Protein AF-A0A3D4YMU7-F1 (afdb_monomer_lite)

Secondary structure (DSSP, 8-state):
-HHHHHHHSSSPPPPPP---SSS--TTSS--SS-HHHHHHHHHHHHH--HHHHHHHHHHHHSSPP-SGGGG--PPP-----GGGSPPHHHHHTT--PPP--TTT--

Sequence (106 aa):
IDRHAAAFGNGRAPALDAGAYYRYRRDGEYHAFNPEVWRNLHKAVESGDYADYRQYADIVQSRNPIALRDLLEFVPTDPIPLEEVEPIDKIATRFVTAAMSLGALS

pLDDT: mean 93.17, std 6.2, range [71.44, 98.31]

Radius of gyration: 21.18 Å; chains: 1; bounding box: 41×40×57 Å

Foldseek 3Di:
DVVCCQQPPPDDRDDDDPEDPVHDDPPYDDDLDDPVLVVLVVVCVVVVDVVSVVVSVCVNLVDDDDDPVNVDDDDDDDDDDPVPDDDPVVVCVPDDDDDDDPVVDD

Structure (mmCIF, N/CA/C/O backbone):
data_AF-A0A3D4YMU7-F1
#
_entry.id   AF-A0A3D4YMU7-F1
#
loop_
_atom_site.group_PDB
_atom_site.id
_atom_site.type_symbol
_atom_site.label_atom_id
_atom_site.label_alt_id
_atom_site.label_comp_id
_atom_site.label_asym_id
_atom_site.label_entity_id
_atom_site.label_seq_id
_atom_site.pdbx_PDB_ins_code
_atom_site.Cartn_x
_atom_site.Cartn_y
_atom_site.Cartn_z
_atom_site.occupancy
_atom_site.B_iso_or_equiv
_atom_site.auth_seq_id
_atom_site.auth_comp_id
_atom_site.auth_asym_id
_atom_site.auth_atom_id
_atom_site.pdbx_PDB_model_num
ATOM 1 N N . ILE A 1 1 ? 14.597 -20.486 -21.753 1.00 82.00 1 ILE A N 1
ATOM 2 C CA . ILE A 1 1 ? 15.175 -20.455 -23.121 1.00 82.00 1 ILE A CA 1
ATOM 3 C C . ILE A 1 1 ? 14.759 -19.209 -23.905 1.00 82.00 1 ILE A C 1
ATOM 5 O O . ILE A 1 1 ? 15.526 -18.765 -24.744 1.00 82.00 1 ILE A O 1
ATOM 9 N N . ASP A 1 2 ? 13.635 -18.576 -23.563 1.00 87.06 2 ASP A N 1
ATOM 10 C CA . ASP A 1 2 ? 13.094 -17.402 -24.273 1.00 87.06 2 ASP A CA 1
ATOM 11 C C . ASP A 1 2 ? 14.042 -16.201 -24.303 1.00 87.06 2 ASP A C 1
ATOM 13 O O . ASP A 1 2 ? 14.281 -15.635 -25.362 1.00 87.06 2 ASP A O 1
ATOM 17 N N . ARG A 1 3 ? 14.675 -15.861 -23.169 1.00 87.44 3 ARG A N 1
ATOM 18 C CA . ARG A 1 3 ? 15.700 -14.799 -23.128 1.00 87.44 3 ARG A CA 1
ATOM 19 C C . ARG A 1 3 ? 16.892 -15.093 -24.045 1.00 87.44 3 ARG A C 1
ATOM 21 O O . ARG A 1 3 ? 17.433 -14.180 -24.655 1.00 87.44 3 ARG A O 1
ATOM 28 N N . 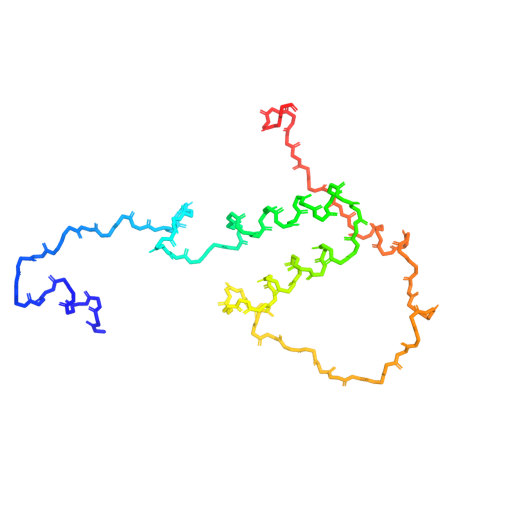HIS A 1 4 ? 17.293 -16.362 -24.149 1.00 89.69 4 HIS A N 1
ATOM 29 C CA . HIS A 1 4 ? 18.368 -16.781 -25.049 1.00 89.69 4 HIS A CA 1
ATOM 30 C C . HIS A 1 4 ? 17.918 -16.678 -26.512 1.00 89.69 4 HIS A C 1
ATOM 32 O O . HIS A 1 4 ? 18.616 -16.079 -27.320 1.00 89.69 4 HIS A O 1
ATOM 38 N N . ALA A 1 5 ? 16.722 -17.169 -26.843 1.00 88.62 5 ALA A N 1
ATOM 39 C CA . ALA A 1 5 ? 16.157 -17.059 -28.186 1.00 88.62 5 ALA A CA 1
ATOM 40 C C . ALA A 1 5 ? 15.972 -15.596 -28.633 1.00 88.62 5 ALA A C 1
ATOM 42 O O . ALA A 1 5 ? 16.266 -15.265 -29.777 1.00 88.62 5 ALA A O 1
ATOM 43 N N . ALA A 1 6 ? 15.554 -14.706 -27.728 1.00 85.50 6 ALA A N 1
ATOM 44 C CA . ALA A 1 6 ? 15.396 -13.280 -28.009 1.00 85.50 6 ALA A CA 1
ATOM 45 C C . ALA A 1 6 ? 16.727 -12.576 -28.333 1.00 85.50 6 ALA A C 1
ATOM 47 O O . ALA A 1 6 ? 16.751 -11.647 -29.136 1.00 85.50 6 ALA A O 1
ATOM 48 N N . ALA A 1 7 ? 17.830 -13.015 -27.720 1.00 87.50 7 ALA A N 1
ATOM 49 C CA . ALA A 1 7 ? 19.152 -12.423 -27.919 1.00 87.50 7 ALA A CA 1
ATOM 50 C C . ALA A 1 7 ? 19.943 -13.053 -29.081 1.00 87.50 7 ALA A C 1
ATOM 52 O O . ALA A 1 7 ? 20.711 -12.355 -29.739 1.00 87.50 7 ALA A O 1
ATOM 53 N N . PHE A 1 8 ? 19.766 -14.356 -29.323 1.00 87.81 8 PHE A N 1
ATOM 54 C CA . PHE A 1 8 ? 20.577 -15.156 -30.254 1.00 87.81 8 PHE A CA 1
ATOM 55 C C . PHE A 1 8 ? 19.780 -15.758 -31.425 1.00 87.81 8 PHE A C 1
ATOM 57 O O . PHE A 1 8 ? 20.304 -16.595 -32.157 1.00 87.81 8 PHE A O 1
ATOM 64 N N . GLY A 1 9 ? 18.514 -15.372 -31.609 1.00 85.38 9 GLY A N 1
ATOM 65 C CA . GLY A 1 9 ? 17.712 -15.776 -32.765 1.00 85.38 9 GLY A CA 1
ATOM 66 C C . GLY A 1 9 ? 18.286 -15.267 -34.093 1.00 85.38 9 GLY A C 1
ATOM 67 O O . GLY A 1 9 ? 19.106 -14.351 -34.129 1.00 85.38 9 GLY A O 1
ATOM 68 N N . ASN A 1 10 ? 17.844 -15.853 -35.209 1.00 74.38 10 ASN A N 1
ATOM 69 C CA . ASN A 1 10 ? 18.306 -15.473 -36.548 1.00 74.38 10 ASN A CA 1
ATOM 70 C C . ASN A 1 10 ? 17.825 -14.052 -36.907 1.00 74.38 10 ASN A C 1
ATOM 72 O O . ASN A 1 10 ? 16.715 -13.869 -37.401 1.00 74.38 10 ASN A O 1
ATOM 76 N N . GLY A 1 11 ? 18.654 -13.040 -36.643 1.00 76.62 11 GLY A N 1
ATOM 77 C CA . GLY A 1 11 ? 18.362 -11.633 -36.917 1.00 76.62 11 GLY A CA 1
ATOM 78 C C . GLY A 1 11 ? 19.344 -10.684 -36.227 1.00 76.62 11 GLY A C 1
ATOM 79 O O . GLY A 1 11 ? 20.213 -11.103 -35.466 1.00 76.62 11 GLY A O 1
ATOM 80 N N . ARG A 1 12 ? 19.224 -9.379 -36.494 1.00 76.38 12 ARG A N 1
ATOM 81 C CA . ARG A 1 12 ? 19.974 -8.360 -35.745 1.00 76.38 12 ARG A CA 1
ATOM 82 C C . ARG A 1 12 ? 19.441 -8.322 -34.314 1.00 76.38 12 ARG A C 1
ATOM 84 O O . ARG A 1 12 ? 18.236 -8.164 -34.134 1.00 76.38 12 ARG A O 1
ATOM 91 N N . ALA A 1 13 ? 20.334 -8.419 -33.328 1.00 73.12 13 ALA A N 1
ATOM 92 C CA . ALA A 1 13 ? 19.960 -8.292 -31.923 1.00 73.12 13 ALA A CA 1
ATOM 93 C C . ALA A 1 13 ? 19.167 -6.985 -31.705 1.00 73.12 13 ALA A C 1
ATOM 95 O O . ALA A 1 13 ? 19.619 -5.924 -32.164 1.00 73.12 13 ALA A O 1
ATOM 96 N N . PRO A 1 14 ? 17.984 -7.045 -31.067 1.00 79.25 14 PRO A N 1
ATOM 97 C CA . PRO A 1 14 ? 17.173 -5.861 -30.822 1.00 79.25 14 PRO A CA 1
ATOM 98 C C . PRO A 1 14 ? 17.900 -4.895 -29.877 1.00 79.25 14 PRO A C 1
ATOM 100 O O . PRO A 1 14 ? 18.819 -5.277 -29.149 1.00 79.25 14 PRO A O 1
ATOM 103 N N . ALA A 1 15 ? 17.479 -3.628 -29.880 1.00 85.31 15 ALA A N 1
ATOM 104 C CA . ALA A 1 15 ? 17.881 -2.707 -28.823 1.00 85.31 15 ALA A CA 1
ATOM 105 C C . ALA A 1 15 ? 17.472 -3.278 -27.455 1.00 85.31 15 ALA A C 1
ATOM 107 O O . ALA A 1 15 ? 16.479 -4.002 -27.353 1.00 85.31 15 ALA A O 1
ATOM 108 N N . LEU A 1 16 ? 18.241 -2.952 -26.413 1.00 87.56 16 LEU A N 1
ATOM 109 C CA . LEU A 1 16 ? 17.891 -3.352 -25.054 1.00 87.56 16 LEU A CA 1
ATOM 110 C C . LEU A 1 16 ? 16.516 -2.792 -24.687 1.00 87.56 16 LEU A C 1
ATOM 112 O O . LEU A 1 16 ? 16.197 -1.650 -25.030 1.00 87.56 16 LEU A O 1
ATOM 116 N N . ASP A 1 17 ? 15.735 -3.592 -23.963 1.00 84.44 17 ASP A N 1
ATOM 117 C CA . ASP A 1 17 ? 14.516 -3.090 -23.347 1.00 84.44 17 ASP A CA 1
ATOM 118 C C . ASP A 1 17 ? 14.867 -1.927 -22.411 1.00 84.44 17 ASP A C 1
ATOM 120 O O . ASP A 1 17 ? 15.899 -1.925 -21.733 1.00 84.44 17 ASP A O 1
ATOM 124 N N . ALA A 1 18 ? 13.993 -0.927 -22.377 1.00 86.12 18 ALA A N 1
ATOM 125 C CA . ALA A 1 18 ? 14.153 0.225 -21.514 1.00 86.12 18 ALA A CA 1
ATOM 126 C C . ALA A 1 18 ? 14.212 -0.204 -20.035 1.00 86.12 18 ALA A C 1
ATOM 128 O O . ALA A 1 18 ? 14.847 0.486 -19.230 1.00 86.12 18 ALA A O 1
ATOM 129 N N . GLY A 1 19 ? 13.573 -1.331 -19.692 1.00 88.31 19 GLY A N 1
ATOM 130 C CA . GLY A 1 19 ? 13.519 -1.910 -18.356 1.00 88.31 19 GLY A CA 1
ATOM 131 C C . GLY A 1 19 ? 12.603 -1.121 -17.422 1.00 88.31 19 GLY A C 1
ATOM 132 O O . GLY A 1 19 ? 12.312 0.052 -17.647 1.00 88.31 19 GLY A O 1
ATOM 133 N N . ALA A 1 20 ? 12.135 -1.737 -16.343 1.00 93.94 20 ALA A N 1
ATOM 134 C CA . ALA A 1 20 ? 11.290 -1.049 -15.361 1.00 93.94 20 ALA A CA 1
ATOM 135 C C . ALA A 1 20 ? 11.637 -1.407 -13.917 1.00 93.94 20 ALA A C 1
ATOM 137 O O . ALA A 1 20 ? 10.901 -1.055 -13.009 1.00 93.94 20 ALA A O 1
ATOM 138 N N . TYR A 1 21 ? 12.765 -2.076 -13.691 1.00 92.94 21 TYR A N 1
ATOM 139 C CA . TYR A 1 21 ? 13.106 -2.620 -12.380 1.00 92.94 21 TYR A CA 1
ATOM 140 C C . TYR A 1 21 ? 13.181 -1.541 -11.284 1.00 92.94 21 TYR A C 1
ATOM 142 O O . TYR A 1 21 ? 12.573 -1.665 -10.227 1.00 92.94 21 TYR A O 1
ATOM 150 N N . TYR A 1 22 ? 13.874 -0.430 -11.553 1.00 93.50 22 TYR A N 1
ATOM 151 C CA . TYR A 1 22 ? 14.074 0.639 -10.564 1.00 93.50 22 TYR A CA 1
ATOM 152 C C . TYR A 1 22 ? 12.951 1.677 -10.521 1.00 93.50 22 TYR A C 1
ATOM 154 O O . TYR A 1 22 ? 12.817 2.405 -9.540 1.00 93.50 22 TYR A O 1
ATOM 162 N N . ARG A 1 23 ? 12.178 1.809 -11.602 1.00 94.00 23 ARG A N 1
ATOM 163 C CA . ARG A 1 23 ? 11.153 2.844 -11.732 1.00 94.00 23 ARG A CA 1
ATOM 164 C C . ARG A 1 23 ? 10.018 2.344 -12.602 1.00 94.00 23 ARG A C 1
ATOM 166 O O . ARG A 1 23 ? 10.256 1.843 -13.698 1.00 94.00 23 ARG A O 1
ATOM 173 N N . TYR A 1 24 ? 8.801 2.591 -12.132 1.00 95.00 24 TYR A N 1
ATOM 174 C CA . TYR A 1 24 ? 7.584 2.304 -12.871 1.00 95.00 24 TYR A CA 1
ATOM 175 C C . TYR A 1 24 ? 7.636 2.843 -14.309 1.00 95.00 24 TYR A C 1
ATOM 177 O O . TYR A 1 24 ? 7.957 4.014 -14.553 1.00 95.00 24 TYR A O 1
ATOM 185 N N . ARG A 1 25 ? 7.235 1.984 -15.246 1.00 94.69 25 ARG A N 1
ATOM 186 C CA . ARG A 1 25 ? 6.902 2.316 -16.631 1.00 94.69 25 ARG A CA 1
ATOM 187 C C . ARG A 1 25 ? 5.592 1.628 -16.995 1.00 94.69 25 ARG A C 1
ATOM 189 O O . ARG A 1 25 ? 5.318 0.545 -16.496 1.00 94.69 25 ARG A O 1
ATOM 196 N N . ARG A 1 26 ? 4.805 2.258 -17.874 1.00 90.62 26 ARG A N 1
ATOM 197 C CA . ARG A 1 26 ? 3.470 1.776 -18.270 1.00 90.62 26 ARG A CA 1
ATOM 198 C C . ARG A 1 26 ? 3.494 0.356 -18.833 1.00 90.62 26 ARG A C 1
ATOM 200 O O . ARG A 1 26 ? 2.662 -0.450 -18.448 1.00 90.62 26 ARG A O 1
ATOM 207 N N . ASP A 1 27 ? 4.473 0.074 -19.687 1.00 89.25 27 ASP A N 1
ATOM 208 C CA . ASP A 1 27 ? 4.617 -1.211 -20.381 1.00 89.25 27 ASP A CA 1
ATOM 209 C C . ASP A 1 27 ? 5.733 -2.070 -19.755 1.00 89.25 27 ASP A C 1
ATOM 211 O O . ASP A 1 27 ? 6.366 -2.882 -20.422 1.00 89.25 27 ASP A O 1
ATOM 215 N N . GLY A 1 28 ? 6.032 -1.820 -18.476 1.00 90.94 28 GLY A N 1
ATOM 216 C CA . GLY A 1 28 ? 7.112 -2.457 -17.734 1.00 90.94 28 GLY A CA 1
ATOM 217 C C . GLY A 1 28 ? 6.639 -3.506 -16.729 1.00 90.94 28 GLY A C 1
ATOM 218 O O . GLY A 1 28 ? 5.479 -3.907 -16.697 1.00 90.94 28 GLY A O 1
ATOM 219 N N . GLU A 1 29 ? 7.562 -3.922 -15.863 1.00 92.56 29 GLU A N 1
ATOM 220 C CA . GLU A 1 29 ? 7.253 -4.749 -14.695 1.00 92.56 29 GLU A CA 1
ATOM 221 C C . GLU A 1 29 ? 6.221 -4.066 -13.785 1.00 92.56 29 GLU A C 1
ATOM 223 O O . GLU A 1 29 ? 6.171 -2.838 -13.675 1.00 92.56 29 GLU A O 1
ATOM 228 N N . TYR A 1 30 ? 5.398 -4.870 -13.109 1.00 94.12 30 TYR A N 1
ATOM 229 C CA . TYR A 1 30 ? 4.400 -4.360 -12.177 1.00 94.12 30 TYR A CA 1
ATOM 230 C C . TYR A 1 30 ? 5.061 -3.818 -10.905 1.00 94.12 30 TYR A C 1
ATOM 232 O O . TYR A 1 30 ? 5.891 -4.481 -10.288 1.00 94.12 30 TYR A O 1
ATOM 240 N N . HIS A 1 31 ? 4.653 -2.621 -10.477 1.00 96.00 31 HIS A N 1
ATOM 241 C CA . HIS A 1 31 ? 5.122 -1.990 -9.240 1.00 96.00 31 HIS A CA 1
ATOM 242 C C . HIS A 1 31 ? 3.985 -1.928 -8.227 1.00 96.00 31 HIS A C 1
ATOM 244 O O . HIS A 1 31 ? 2.881 -1.495 -8.562 1.00 96.00 31 HIS A O 1
ATOM 250 N N . ALA A 1 32 ? 4.269 -2.294 -6.973 1.00 95.62 32 ALA A N 1
ATOM 251 C CA . ALA A 1 32 ? 3.305 -2.192 -5.873 1.00 95.62 32 ALA A CA 1
ATOM 252 C C . ALA A 1 32 ? 2.771 -0.758 -5.701 1.00 95.62 32 ALA A C 1
ATOM 254 O O . ALA A 1 32 ? 1.595 -0.572 -5.404 1.00 95.62 32 ALA A O 1
ATOM 255 N N . PHE A 1 33 ? 3.636 0.235 -5.932 1.00 93.94 33 PHE A N 1
ATOM 256 C CA . PHE A 1 33 ? 3.321 1.661 -5.901 1.00 93.94 33 PHE A CA 1
ATOM 257 C C . PHE A 1 33 ? 3.305 2.235 -7.321 1.00 93.94 33 PHE A C 1
ATOM 259 O O . PHE A 1 33 ? 4.239 2.906 -7.758 1.00 93.94 33 PHE A O 1
ATOM 266 N N . ASN A 1 34 ? 2.241 1.943 -8.064 1.00 95.56 34 ASN A N 1
ATOM 267 C CA . ASN A 1 34 ? 2.018 2.476 -9.407 1.00 95.56 34 ASN A CA 1
ATOM 268 C C . ASN A 1 34 ? 0.976 3.622 -9.396 1.00 95.56 34 ASN A C 1
ATOM 270 O O . ASN A 1 34 ? 0.309 3.833 -8.378 1.00 95.56 34 ASN A O 1
ATOM 274 N N . PRO A 1 35 ? 0.823 4.377 -10.506 1.00 96.56 35 PRO A N 1
ATOM 275 C CA . PRO A 1 35 ? -0.115 5.495 -10.596 1.00 96.56 35 PRO A CA 1
ATOM 276 C C . PRO A 1 35 ? -1.567 5.189 -10.265 1.00 96.56 35 PRO A C 1
ATOM 278 O O . PRO A 1 35 ? -2.249 6.049 -9.723 1.00 96.56 35 PRO A O 1
ATOM 281 N N . GLU A 1 36 ? -2.051 3.999 -10.593 1.00 95.62 36 GLU A N 1
ATOM 282 C CA . GLU A 1 36 ? -3.422 3.607 -10.286 1.00 95.62 36 GLU A CA 1
ATOM 283 C C . GLU A 1 36 ? -3.606 3.402 -8.777 1.00 95.62 36 GLU A C 1
ATOM 285 O O . GLU A 1 36 ? -4.546 3.942 -8.193 1.00 95.62 36 GLU A O 1
ATOM 290 N N . VAL A 1 37 ? -2.660 2.714 -8.132 1.00 97.12 37 VAL A N 1
ATOM 291 C CA . VAL A 1 37 ? -2.693 2.425 -6.692 1.00 97.12 37 VAL A CA 1
ATOM 292 C C . VAL A 1 37 ? -2.643 3.707 -5.860 1.00 97.12 37 VAL A C 1
ATOM 294 O O . VAL A 1 37 ? -3.521 3.922 -5.024 1.00 97.12 37 VAL A O 1
ATOM 297 N N . TRP A 1 38 ? -1.655 4.587 -6.077 1.00 96.56 38 TRP A N 1
ATOM 298 C CA . TRP A 1 38 ? -1.534 5.776 -5.224 1.00 96.56 38 TRP A CA 1
ATOM 299 C C . TRP A 1 38 ? -2.653 6.788 -5.475 1.00 96.56 38 TRP A C 1
ATOM 301 O O . TRP A 1 38 ? -3.134 7.385 -4.520 1.00 96.56 38 TRP A O 1
ATOM 311 N N . ARG A 1 39 ? -3.148 6.952 -6.711 1.00 98.06 39 ARG A N 1
ATOM 312 C CA . ARG A 1 39 ? -4.272 7.871 -6.976 1.00 98.06 39 ARG A CA 1
ATOM 313 C C . ARG A 1 39 ? -5.544 7.457 -6.246 1.00 98.06 39 ARG A C 1
ATOM 315 O O . ARG A 1 39 ? -6.210 8.317 -5.682 1.00 98.06 39 ARG A O 1
ATOM 322 N N . ASN A 1 40 ? -5.866 6.162 -6.234 1.00 98.12 40 ASN A N 1
ATOM 323 C CA . ASN A 1 40 ? -7.032 5.667 -5.500 1.00 98.12 40 ASN A CA 1
ATOM 324 C C . ASN A 1 40 ? -6.840 5.794 -3.983 1.00 98.12 40 ASN A C 1
ATOM 326 O O . ASN A 1 40 ? -7.778 6.171 -3.289 1.00 98.12 40 ASN A O 1
ATOM 330 N N . LEU A 1 41 ? -5.624 5.566 -3.473 1.00 98.12 41 LEU A N 1
ATOM 331 C CA . LEU A 1 41 ? -5.324 5.801 -2.059 1.00 98.12 41 LEU A CA 1
ATOM 332 C C . LEU A 1 41 ? -5.499 7.278 -1.672 1.00 98.12 41 LEU A C 1
ATOM 334 O O . LEU A 1 41 ? -6.140 7.572 -0.669 1.00 98.12 41 LEU A O 1
ATOM 338 N N . HIS A 1 42 ? -4.962 8.201 -2.476 1.00 98.25 42 HIS A N 1
ATOM 339 C CA . HIS A 1 42 ? -5.127 9.640 -2.260 1.00 98.25 42 HIS A CA 1
ATOM 340 C C . HIS A 1 42 ? -6.604 10.038 -2.284 1.00 98.25 42 HIS A C 1
ATOM 342 O O . HIS A 1 42 ? -7.058 10.697 -1.356 1.00 98.25 42 HIS A O 1
ATOM 348 N N . LYS A 1 43 ? -7.369 9.557 -3.275 1.00 98.31 43 LYS A N 1
ATOM 349 C CA . LYS A 1 43 ? -8.817 9.785 -3.354 1.00 98.31 43 LYS A CA 1
ATOM 350 C C . LYS A 1 43 ? -9.534 9.325 -2.082 1.00 98.31 43 LYS A C 1
ATOM 352 O O . LYS A 1 43 ? -10.316 10.090 -1.538 1.00 98.31 43 LYS A O 1
ATOM 357 N N . ALA A 1 44 ? -9.238 8.119 -1.596 1.00 98.25 44 ALA A N 1
ATOM 358 C CA . ALA A 1 44 ? -9.860 7.569 -0.392 1.00 98.25 44 ALA A CA 1
ATOM 359 C C . ALA A 1 44 ? -9.572 8.405 0.865 1.00 98.25 44 ALA A C 1
ATOM 361 O O . ALA A 1 44 ? -10.456 8.607 1.695 1.00 98.25 44 ALA A O 1
ATOM 362 N N . VAL A 1 45 ? -8.342 8.909 1.007 1.00 97.75 45 VAL A N 1
ATOM 363 C CA . VAL A 1 45 ? -7.957 9.757 2.147 1.00 97.75 45 VAL A CA 1
ATOM 364 C C . VAL A 1 45 ? -8.548 11.166 2.027 1.00 97.75 45 VAL A C 1
ATOM 366 O O . VAL A 1 45 ? -8.941 11.741 3.038 1.00 97.75 45 VAL A O 1
ATOM 369 N N . GLU A 1 46 ? -8.633 11.721 0.817 1.00 98.12 46 GLU A N 1
ATOM 370 C CA . GLU A 1 46 ? -9.201 13.052 0.567 1.00 98.12 46 GLU A CA 1
ATOM 371 C C . GLU A 1 46 ? -10.727 13.080 0.711 1.00 98.12 46 GLU A C 1
ATOM 373 O O . GLU A 1 46 ? -11.269 14.047 1.246 1.00 98.12 46 GLU A O 1
ATOM 378 N N . SER A 1 47 ? -11.427 12.041 0.246 1.00 97.81 47 SER A N 1
ATOM 379 C CA . SER A 1 47 ? -12.888 11.965 0.332 1.00 97.81 47 SER A CA 1
ATOM 380 C C . SER A 1 47 ? -13.378 11.550 1.717 1.00 97.81 47 SER A C 1
ATOM 382 O O . SER A 1 47 ? -14.457 11.970 2.134 1.00 97.81 47 SER A O 1
ATOM 384 N N . GLY A 1 48 ? -12.608 10.717 2.427 1.00 96.19 48 GLY A N 1
ATOM 385 C CA . GLY A 1 48 ? -13.029 10.092 3.681 1.00 96.19 48 GLY A CA 1
ATOM 386 C C . GLY A 1 48 ? -14.113 9.019 3.509 1.00 96.19 48 GLY A C 1
ATOM 387 O O . GLY A 1 48 ? -14.614 8.502 4.508 1.00 96.19 48 GLY A O 1
ATOM 388 N N . ASP A 1 49 ? -14.482 8.673 2.271 1.00 97.81 49 ASP A N 1
ATOM 389 C CA . ASP A 1 49 ? -15.484 7.649 1.978 1.00 97.81 49 ASP A CA 1
ATOM 390 C C . ASP A 1 49 ? -14.854 6.247 2.019 1.00 97.81 49 ASP A C 1
ATOM 392 O O . ASP A 1 49 ? -13.879 5.940 1.326 1.00 97.81 49 ASP A O 1
ATOM 396 N N . TYR A 1 50 ? -15.451 5.353 2.810 1.00 97.19 50 TYR A N 1
ATOM 397 C CA . TYR A 1 50 ? -15.022 3.960 2.891 1.00 97.19 50 TYR A CA 1
ATOM 398 C C . TYR A 1 50 ? -15.154 3.224 1.549 1.00 97.19 50 TYR A C 1
ATOM 400 O O . TYR A 1 50 ? -14.357 2.330 1.267 1.00 97.19 50 TYR A O 1
ATOM 408 N N . ALA A 1 51 ? -16.110 3.602 0.696 1.00 98.12 51 ALA A N 1
ATOM 409 C CA . ALA A 1 51 ? -16.255 3.018 -0.634 1.00 98.12 51 ALA A CA 1
ATOM 410 C C . ALA A 1 51 ? -15.022 3.283 -1.517 1.00 98.12 51 ALA A C 1
ATOM 412 O O . ALA A 1 51 ? -14.555 2.379 -2.213 1.00 98.12 51 ALA A O 1
ATOM 413 N N . ASP A 1 52 ? -14.438 4.481 -1.428 1.00 98.25 52 ASP A N 1
ATOM 414 C CA . ASP A 1 52 ? -13.201 4.808 -2.142 1.00 98.25 52 ASP A CA 1
ATOM 415 C C . ASP A 1 52 ? -12.013 4.001 -1.594 1.00 98.25 52 ASP A C 1
ATOM 417 O O . ASP A 1 52 ? -11.180 3.510 -2.363 1.00 98.25 52 ASP A O 1
ATOM 421 N N . TYR A 1 53 ? -11.958 3.777 -0.275 1.00 98.25 53 TYR A N 1
ATOM 422 C CA . TYR A 1 53 ? -10.959 2.883 0.318 1.00 98.25 53 TYR A CA 1
ATOM 423 C C . TYR A 1 53 ? -11.121 1.437 -0.167 1.00 98.25 53 TYR A C 1
ATOM 425 O O . TYR A 1 53 ? -10.127 0.778 -0.477 1.00 98.25 53 TYR A O 1
ATOM 433 N N . ARG A 1 54 ? -12.359 0.938 -0.270 1.00 98.19 54 ARG A N 1
ATOM 434 C CA . ARG A 1 54 ? -12.642 -0.403 -0.803 1.00 98.19 54 ARG A CA 1
ATOM 435 C C . ARG A 1 54 ? -12.164 -0.546 -2.241 1.00 98.19 54 ARG A C 1
ATOM 437 O O . ARG A 1 54 ? -11.514 -1.539 -2.542 1.00 98.19 54 ARG A O 1
ATOM 444 N N . GLN A 1 55 ? -12.378 0.466 -3.082 1.00 97.62 55 GLN A N 1
ATOM 445 C CA . GLN A 1 55 ? -11.854 0.473 -4.448 1.00 97.62 55 GLN A CA 1
ATOM 446 C C . GLN A 1 55 ? -10.320 0.365 -4.475 1.00 97.62 55 GLN A C 1
ATOM 448 O O . GLN A 1 55 ? -9.769 -0.444 -5.220 1.00 97.62 55 GLN A O 1
ATOM 453 N N . TYR A 1 56 ? -9.619 1.139 -3.639 1.00 98.00 56 TYR A N 1
ATOM 454 C CA . TYR A 1 56 ? -8.166 1.019 -3.484 1.00 98.00 56 TYR A CA 1
ATOM 455 C C . TYR A 1 56 ? -7.741 -0.388 -3.023 1.00 98.00 56 TYR A C 1
ATOM 457 O O . TYR A 1 56 ? -6.819 -0.975 -3.596 1.00 98.00 56 TYR A O 1
ATOM 465 N N . ALA A 1 57 ? -8.404 -0.930 -1.999 1.00 97.69 57 ALA A N 1
ATOM 466 C CA . ALA A 1 57 ? -8.084 -2.235 -1.433 1.00 97.69 57 ALA A CA 1
ATOM 467 C C . ALA A 1 57 ? -8.278 -3.361 -2.459 1.00 97.69 57 ALA A C 1
ATOM 469 O O . ALA A 1 57 ? -7.411 -4.227 -2.578 1.00 97.69 57 ALA A O 1
ATOM 470 N N . ASP A 1 58 ? -9.355 -3.305 -3.244 1.00 97.12 58 ASP A N 1
ATOM 471 C CA . ASP A 1 58 ? -9.655 -4.291 -4.280 1.00 97.12 5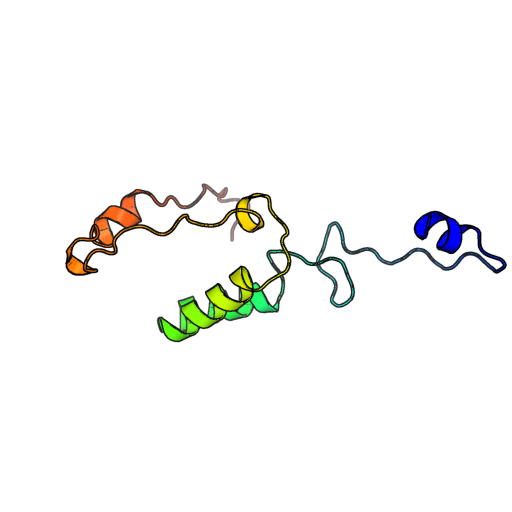8 ASP A CA 1
ATOM 472 C C . ASP A 1 58 ? -8.577 -4.291 -5.376 1.00 97.12 58 ASP A C 1
ATOM 474 O O . ASP A 1 58 ? -8.074 -5.357 -5.720 1.00 97.12 58 ASP A O 1
ATOM 478 N N . ILE A 1 59 ? -8.122 -3.116 -5.840 1.00 96.25 59 ILE A N 1
ATOM 479 C CA . ILE A 1 59 ? -7.007 -2.995 -6.805 1.00 96.25 59 ILE A CA 1
ATOM 480 C C . ILE A 1 59 ? -5.730 -3.656 -6.261 1.00 96.25 59 ILE A C 1
ATOM 482 O O . ILE A 1 59 ? -4.995 -4.331 -6.987 1.00 96.25 59 ILE A O 1
ATOM 486 N N . VAL A 1 60 ? -5.435 -3.455 -4.973 1.00 96.38 60 VAL A N 1
ATOM 487 C CA . VAL A 1 60 ? -4.248 -4.030 -4.328 1.00 96.38 60 VAL A CA 1
ATOM 488 C C . VAL A 1 60 ? -4.378 -5.540 -4.137 1.00 96.38 60 VAL A C 1
ATOM 490 O O . VAL A 1 60 ? -3.364 -6.232 -4.225 1.00 96.38 60 VAL A O 1
ATOM 493 N N . GLN A 1 61 ? -5.581 -6.047 -3.874 1.00 94.81 61 GLN A N 1
ATOM 494 C CA . GLN A 1 61 ? -5.825 -7.455 -3.564 1.00 94.81 61 GLN A CA 1
ATOM 495 C C . GLN A 1 61 ? -6.029 -8.319 -4.818 1.00 94.81 61 GLN A C 1
ATOM 497 O O . GLN A 1 61 ? -5.669 -9.492 -4.801 1.00 94.81 61 GLN A O 1
ATOM 502 N N . SER A 1 62 ? -6.561 -7.762 -5.911 1.00 94.06 62 SER A N 1
ATOM 503 C CA . SER A 1 62 ? -6.855 -8.500 -7.150 1.00 94.06 62 SER A CA 1
ATOM 504 C C . SER A 1 62 ? -5.662 -8.643 -8.101 1.00 94.06 62 SER A C 1
ATOM 506 O O . SER A 1 62 ? -5.799 -9.192 -9.194 1.00 94.06 62 SER A O 1
ATOM 508 N N . ARG A 1 63 ? -4.500 -8.091 -7.743 1.00 94.31 63 ARG A N 1
ATOM 509 C CA . ARG A 1 63 ? -3.287 -8.139 -8.569 1.00 94.31 63 ARG A CA 1
ATOM 510 C C . ARG A 1 63 ? -2.647 -9.530 -8.563 1.00 94.31 63 ARG A C 1
ATOM 512 O O . ARG A 1 63 ? -2.823 -10.310 -7.631 1.00 94.31 63 ARG A O 1
ATOM 519 N N . ASN A 1 64 ? -1.805 -9.792 -9.563 1.00 95.44 64 ASN A N 1
ATOM 520 C CA . ASN A 1 64 ? -0.931 -10.967 -9.546 1.00 95.44 64 ASN A CA 1
ATOM 521 C C . ASN A 1 64 ? 0.002 -10.934 -8.316 1.00 95.44 64 ASN A C 1
ATOM 523 O O . ASN A 1 64 ? 0.456 -9.846 -7.951 1.00 95.44 64 ASN A O 1
ATOM 527 N N . PRO A 1 65 ? 0.341 -12.088 -7.710 1.00 96.56 65 PRO A N 1
ATOM 528 C CA . PRO A 1 65 ? 1.236 -12.138 -6.558 1.00 96.56 65 PRO A CA 1
ATOM 529 C C . PRO A 1 65 ? 2.587 -11.467 -6.827 1.00 96.56 65 PRO A C 1
ATOM 531 O O . PRO A 1 65 ? 3.273 -11.804 -7.792 1.00 96.56 65 PRO A O 1
ATOM 534 N N . ILE A 1 66 ? 2.982 -10.537 -5.954 1.00 95.94 66 ILE A N 1
ATOM 535 C CA . ILE A 1 66 ? 4.287 -9.851 -6.016 1.00 95.94 66 ILE A CA 1
ATOM 536 C C . ILE A 1 66 ? 5.089 -9.967 -4.717 1.00 95.94 66 ILE A C 1
ATOM 538 O O . ILE A 1 66 ? 6.277 -9.654 -4.692 1.00 95.94 66 ILE A O 1
ATOM 542 N N . ALA A 1 67 ? 4.450 -10.402 -3.633 1.00 96.12 67 ALA A N 1
ATOM 543 C CA . ALA A 1 67 ? 5.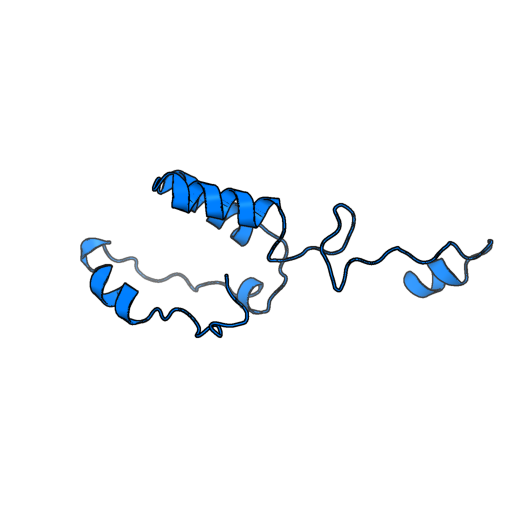073 -10.663 -2.344 1.00 96.12 67 ALA A CA 1
ATOM 544 C C . ALA A 1 67 ? 4.628 -12.025 -1.798 1.00 96.12 67 ALA A C 1
ATOM 546 O O . ALA A 1 67 ? 3.568 -12.529 -2.152 1.00 96.12 67 ALA A O 1
ATOM 547 N N . LEU A 1 68 ? 5.406 -12.596 -0.870 1.00 97.69 68 LEU A N 1
ATOM 548 C CA . LEU A 1 68 ? 5.097 -13.898 -0.260 1.00 97.69 68 LEU A CA 1
ATOM 549 C C . LEU A 1 68 ? 3.696 -13.948 0.364 1.00 97.69 68 LEU A C 1
ATOM 551 O O . LEU A 1 68 ? 3.011 -14.955 0.239 1.00 97.69 68 LEU A O 1
ATOM 555 N N . ARG A 1 69 ? 3.249 -12.847 0.984 1.00 96.38 69 ARG A N 1
ATOM 556 C CA . ARG A 1 69 ? 1.906 -12.744 1.575 1.00 96.38 69 ARG A CA 1
ATOM 557 C C . ARG A 1 69 ? 0.773 -12.918 0.562 1.00 96.38 69 ARG A C 1
ATOM 559 O O . ARG A 1 69 ? -0.317 -13.295 0.959 1.00 96.38 69 ARG A O 1
ATOM 566 N N . ASP A 1 70 ? 1.026 -12.640 -0.716 1.00 96.69 70 ASP A N 1
ATOM 567 C CA . ASP A 1 70 ? 0.023 -12.760 -1.776 1.00 96.69 70 ASP A CA 1
ATOM 568 C C . ASP A 1 70 ? -0.206 -14.235 -2.167 1.00 96.69 70 ASP A C 1
ATOM 570 O O . ASP A 1 70 ? -1.151 -14.544 -2.883 1.00 96.69 70 ASP A O 1
ATOM 574 N N . LEU A 1 71 ? 0.657 -15.147 -1.699 1.00 97.25 71 LEU A N 1
ATOM 575 C CA . LEU A 1 71 ? 0.536 -16.599 -1.875 1.00 97.25 71 LEU A CA 1
ATOM 576 C C . LEU A 1 71 ? -0.127 -17.288 -0.673 1.00 97.25 71 LEU A C 1
ATOM 578 O O . LEU A 1 71 ? -0.215 -18.514 -0.647 1.00 97.25 71 LEU A O 1
ATOM 582 N N . LEU A 1 72 ? -0.524 -16.521 0.344 1.00 96.75 72 LEU A N 1
ATOM 583 C CA . LEU A 1 72 ? -1.141 -17.033 1.561 1.00 96.75 72 LEU A CA 1
ATOM 584 C C . LEU A 1 72 ? -2.640 -16.741 1.549 1.00 96.75 72 LEU A C 1
ATOM 586 O O . LEU A 1 72 ? -3.071 -15.677 1.105 1.00 96.75 72 LEU A O 1
ATOM 590 N N . GLU A 1 73 ? -3.417 -17.661 2.110 1.00 96.31 73 GLU A N 1
ATOM 591 C CA . GLU A 1 73 ? -4.846 -17.485 2.354 1.00 96.31 73 GLU A CA 1
ATOM 592 C C . GLU A 1 73 ? -5.170 -17.669 3.838 1.00 96.31 73 GLU A C 1
ATOM 594 O O . GLU A 1 73 ? -4.472 -18.379 4.568 1.00 96.31 73 GLU A O 1
ATOM 599 N N . PHE A 1 74 ? -6.232 -17.008 4.293 1.00 95.88 74 PHE A N 1
ATOM 600 C CA . PHE A 1 74 ? -6.767 -17.246 5.625 1.00 95.88 74 PHE A CA 1
ATOM 601 C C . PHE A 1 74 ? -7.574 -18.540 5.616 1.00 95.88 74 PHE A C 1
ATOM 603 O O . PHE A 1 74 ? -8.466 -18.711 4.787 1.00 95.88 74 PHE A O 1
ATOM 610 N N . VAL A 1 75 ? -7.299 -19.427 6.572 1.00 97.69 75 VAL A N 1
ATOM 611 C CA . VAL A 1 75 ? -8.163 -20.583 6.822 1.00 97.69 75 VAL A CA 1
ATOM 612 C C . VAL A 1 75 ? -9.460 -20.068 7.458 1.00 97.69 75 VAL A C 1
ATOM 614 O O . VAL A 1 75 ? -9.379 -19.396 8.488 1.00 97.69 75 VAL A O 1
ATOM 617 N N . PRO A 1 76 ? -10.642 -20.340 6.875 1.00 95.94 76 PRO A N 1
ATOM 618 C CA . PRO A 1 76 ? -11.909 -19.881 7.435 1.00 95.94 76 PRO A CA 1
ATOM 619 C C . PRO A 1 76 ? -12.153 -20.421 8.852 1.00 95.94 76 PRO A C 1
ATOM 621 O O . PRO A 1 76 ? -11.855 -21.580 9.141 1.00 95.94 76 PRO A O 1
ATOM 624 N N . THR A 1 77 ? -12.736 -19.589 9.714 1.00 96.25 77 THR A N 1
ATOM 625 C CA . THR A 1 77 ? -13.141 -19.932 11.088 1.00 96.25 77 THR A CA 1
ATOM 626 C C . THR A 1 77 ? -14.575 -19.474 11.350 1.00 96.25 77 THR A C 1
ATOM 628 O O . THR A 1 77 ? -15.183 -18.825 10.495 1.00 96.25 77 THR A O 1
ATOM 631 N N . ASP A 1 78 ? -15.105 -19.767 12.539 1.00 97.31 78 ASP A N 1
ATOM 632 C CA . ASP A 1 78 ? -16.412 -19.257 12.956 1.00 97.31 78 ASP A CA 1
ATOM 633 C C . ASP A 1 78 ? -16.378 -17.718 13.043 1.00 97.31 78 ASP A C 1
ATOM 635 O O . ASP A 1 78 ? -15.523 -17.164 13.746 1.00 97.31 78 ASP A O 1
ATOM 639 N N . PRO A 1 79 ? -17.247 -17.007 12.303 1.00 97.00 79 PRO A N 1
ATOM 640 C CA . PRO A 1 79 ? -17.285 -15.553 12.322 1.00 97.00 79 PRO A CA 1
ATOM 641 C C . PRO A 1 79 ? -17.923 -15.042 13.616 1.00 97.00 79 PRO A C 1
ATOM 643 O O . PRO A 1 79 ? -18.880 -15.626 14.124 1.00 97.00 79 PRO A O 1
ATOM 646 N N . ILE A 1 80 ? -17.430 -13.904 14.099 1.00 97.38 80 ILE A N 1
ATOM 647 C CA . ILE A 1 80 ? -18.005 -13.170 15.231 1.00 97.38 80 ILE A CA 1
ATOM 648 C C . ILE A 1 80 ? -18.683 -11.878 14.748 1.00 97.38 80 ILE A C 1
ATOM 650 O O . ILE A 1 80 ? -18.311 -11.354 13.690 1.00 97.38 80 ILE A O 1
ATOM 654 N N . PRO A 1 81 ? -19.659 -11.343 15.497 1.00 97.75 81 PRO A N 1
ATOM 655 C CA . PRO A 1 81 ? -20.204 -10.012 15.253 1.00 97.75 81 PRO A CA 1
ATOM 656 C C . PRO A 1 81 ? -19.127 -8.915 15.307 1.00 97.75 81 PRO A C 1
ATOM 658 O O . PRO A 1 81 ? -18.152 -9.015 16.053 1.00 97.75 81 PRO A O 1
ATOM 661 N N . LEU A 1 82 ? -19.296 -7.844 14.524 1.00 95.69 82 LEU A N 1
ATOM 662 C CA . LEU A 1 82 ? -18.299 -6.766 14.434 1.00 95.69 82 LEU A CA 1
ATOM 663 C C . LEU A 1 82 ? -18.152 -6.008 15.762 1.00 95.69 82 LEU A C 1
ATOM 665 O O . LEU A 1 82 ? -17.068 -5.539 16.087 1.00 95.69 82 LEU A O 1
ATOM 669 N N . GLU A 1 83 ? -19.226 -5.916 16.539 1.00 97.25 83 GLU A N 1
ATOM 670 C CA . GLU A 1 83 ? -19.259 -5.323 17.875 1.00 97.25 83 GLU A CA 1
ATOM 671 C C . GLU A 1 83 ? -18.406 -6.071 18.911 1.00 97.25 83 GLU A C 1
ATOM 673 O O . GLU A 1 83 ? -18.056 -5.491 19.938 1.00 97.25 83 GLU A O 1
ATOM 678 N N . GLU A 1 84 ? -18.047 -7.331 18.646 1.00 97.56 84 GLU A N 1
ATOM 679 C CA . GLU A 1 84 ? -17.119 -8.106 19.479 1.00 97.56 84 GLU A CA 1
ATOM 680 C C . GLU A 1 84 ? -15.649 -7.868 19.096 1.00 97.56 84 GLU A C 1
ATOM 682 O O . GLU A 1 84 ? -14.740 -8.215 19.856 1.00 97.56 84 GLU A O 1
ATOM 687 N N . VAL A 1 85 ? -15.392 -7.257 17.934 1.00 97.56 85 VAL A N 1
ATOM 688 C CA . VAL A 1 85 ? -14.042 -6.884 17.500 1.00 97.56 85 VAL A CA 1
ATOM 689 C C . VAL A 1 85 ? -13.552 -5.691 18.320 1.00 97.56 85 VAL A C 1
ATOM 691 O O . VAL A 1 85 ? -14.299 -4.778 18.671 1.00 97.56 85 VAL A O 1
ATOM 694 N N . GLU A 1 86 ? -12.254 -5.683 18.621 1.00 97.31 86 GLU A N 1
ATOM 695 C CA . GLU A 1 86 ? -11.612 -4.579 19.327 1.00 97.31 86 GLU A CA 1
ATOM 696 C C . GLU A 1 86 ? -11.874 -3.222 18.623 1.00 97.31 86 GLU A C 1
ATOM 698 O O . GLU A 1 86 ? -11.763 -3.132 17.397 1.00 97.31 86 GLU A O 1
ATOM 703 N N . PRO A 1 87 ? -12.192 -2.140 19.366 1.00 97.88 87 PRO A N 1
ATOM 704 C CA . PRO A 1 87 ? -12.501 -0.845 18.768 1.00 97.88 87 PRO A CA 1
ATOM 705 C C . PRO A 1 87 ? -11.297 -0.221 18.052 1.00 97.88 87 PRO A C 1
ATOM 707 O O . PRO A 1 87 ? -10.138 -0.415 18.436 1.00 97.88 87 PRO A O 1
ATOM 710 N N . ILE A 1 88 ? -11.591 0.621 17.055 1.00 96.81 88 ILE A N 1
ATOM 711 C CA . ILE A 1 88 ? -10.584 1.260 16.195 1.00 96.81 88 ILE A CA 1
ATOM 712 C C . ILE A 1 88 ? -9.509 2.016 16.983 1.00 96.81 88 ILE A C 1
ATOM 714 O O . ILE A 1 88 ? -8.333 1.898 16.653 1.00 96.81 88 ILE A O 1
ATOM 718 N N . ASP A 1 89 ? -9.877 2.706 18.066 1.00 97.25 89 ASP A N 1
ATOM 719 C CA . ASP A 1 89 ? -8.930 3.473 18.884 1.00 97.25 89 ASP A CA 1
ATOM 720 C C . ASP A 1 89 ? -7.838 2.594 19.497 1.00 97.25 89 ASP A C 1
ATOM 722 O O . ASP A 1 89 ? -6.711 3.045 19.682 1.00 97.25 89 ASP A O 1
ATOM 726 N N . LYS A 1 90 ? -8.142 1.326 19.795 1.00 97.94 90 LYS A N 1
ATOM 727 C CA . LYS A 1 90 ? -7.158 0.368 20.3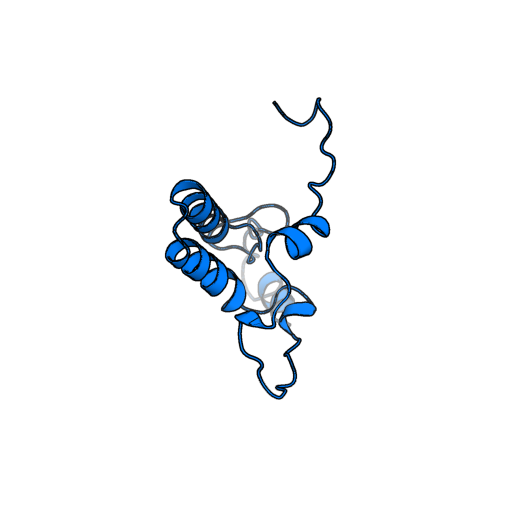08 1.00 97.94 90 LYS A CA 1
ATOM 728 C C . LYS A 1 90 ? -6.333 -0.235 19.181 1.00 97.94 90 LYS A C 1
ATOM 730 O O . LYS A 1 90 ? -5.111 -0.315 19.309 1.00 97.94 90 LYS A O 1
ATOM 735 N N . ILE A 1 91 ? -6.963 -0.586 18.059 1.00 97.75 91 ILE A N 1
ATOM 736 C CA . ILE A 1 91 ? -6.273 -1.063 16.851 1.00 97.75 91 ILE A CA 1
ATOM 737 C C . ILE A 1 91 ? -5.231 -0.034 16.389 1.00 97.75 91 ILE A C 1
ATOM 739 O O . ILE A 1 91 ? -4.068 -0.390 16.193 1.00 97.75 91 ILE A O 1
ATOM 743 N N . ALA A 1 92 ? -5.612 1.244 16.319 1.00 97.31 92 ALA A N 1
ATOM 744 C CA . ALA A 1 92 ? -4.772 2.352 15.875 1.00 97.31 92 ALA A CA 1
ATOM 745 C C . ALA A 1 92 ? -3.495 2.524 16.714 1.0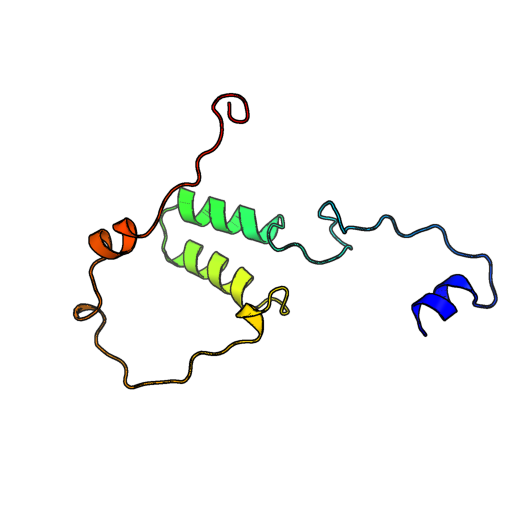0 97.31 92 ALA A C 1
ATOM 747 O O . ALA A 1 92 ? -2.468 2.919 16.169 1.00 97.31 92 ALA A O 1
ATOM 748 N N . THR A 1 93 ? -3.504 2.151 18.002 1.00 97.25 93 THR A N 1
ATOM 749 C CA . THR A 1 93 ? -2.305 2.241 18.862 1.00 97.25 93 THR A CA 1
ATOM 750 C C . THR A 1 93 ? -1.141 1.361 18.407 1.00 97.25 93 THR A C 1
ATOM 752 O O . THR A 1 93 ? -0.001 1.598 18.800 1.00 97.25 93 THR A O 1
ATOM 755 N N . ARG A 1 94 ? -1.411 0.340 17.585 1.00 97.75 94 ARG A N 1
ATOM 756 C CA . ARG A 1 94 ? -0.391 -0.568 17.039 1.00 97.75 94 ARG A CA 1
ATOM 757 C C . ARG A 1 94 ? 0.260 -0.017 15.770 1.00 97.75 94 ARG A C 1
ATOM 759 O O . ARG A 1 94 ? 1.273 -0.555 15.328 1.00 97.75 94 ARG A O 1
ATOM 766 N N . PHE A 1 95 ? -0.307 1.035 15.179 1.00 97.12 95 PHE A N 1
ATOM 767 C CA . PHE A 1 95 ? 0.247 1.689 14.002 1.00 97.12 95 PHE A CA 1
ATOM 768 C C . PHE A 1 95 ? 1.218 2.782 14.430 1.00 97.12 95 PHE A C 1
ATOM 770 O O . PHE A 1 95 ? 0.936 3.586 15.315 1.00 97.12 95 PHE A O 1
ATOM 777 N N . VAL A 1 96 ? 2.366 2.829 13.763 1.00 95.62 96 VAL A N 1
ATOM 778 C CA . VAL A 1 96 ? 3.364 3.880 13.949 1.00 95.62 96 VAL A CA 1
ATOM 779 C C . VAL A 1 96 ? 3.694 4.491 12.598 1.00 95.62 96 VAL A C 1
ATOM 781 O O . VAL A 1 96 ? 3.879 3.780 11.609 1.00 95.62 96 VAL A O 1
ATOM 784 N N . THR A 1 97 ? 3.783 5.817 12.538 1.00 93.38 97 THR A N 1
ATOM 785 C CA . THR A 1 97 ? 4.358 6.492 11.375 1.00 93.38 97 THR A CA 1
ATOM 786 C C . THR A 1 97 ? 5.868 6.309 11.423 1.00 93.38 97 THR A C 1
ATOM 788 O O . THR A 1 97 ? 6.503 6.677 12.414 1.00 93.38 97 THR A O 1
ATOM 791 N N . ALA A 1 98 ? 6.454 5.733 10.374 1.00 87.62 98 ALA A N 1
ATOM 792 C CA . ALA A 1 98 ? 7.900 5.573 10.301 1.00 87.62 98 ALA A CA 1
ATOM 793 C C . ALA A 1 98 ? 8.598 6.940 10.397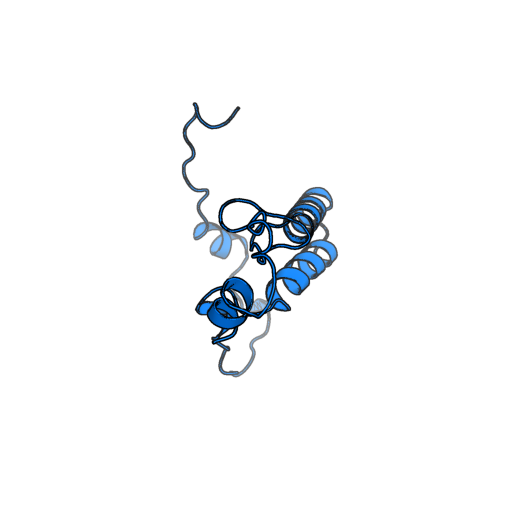 1.00 87.62 98 ALA A C 1
ATOM 795 O O . ALA A 1 98 ? 8.163 7.913 9.778 1.00 87.62 98 ALA A O 1
ATOM 796 N N . ALA A 1 99 ? 9.682 7.007 11.173 1.00 87.88 99 ALA A N 1
ATOM 797 C CA . ALA A 1 99 ? 10.469 8.224 11.297 1.00 87.88 99 ALA A CA 1
ATOM 798 C C . ALA A 1 99 ? 11.101 8.574 9.943 1.00 87.88 99 ALA A C 1
ATOM 800 O O . ALA A 1 99 ? 11.858 7.790 9.372 1.00 87.88 99 ALA A O 1
ATOM 801 N N . MET A 1 100 ? 10.800 9.769 9.447 1.00 91.88 100 MET A N 1
ATOM 802 C CA . MET A 1 100 ? 11.397 10.348 8.249 1.00 91.88 100 MET A CA 1
ATOM 803 C C . MET A 1 100 ? 12.179 11.593 8.672 1.00 91.88 100 MET A C 1
ATOM 805 O O . MET A 1 100 ? 11.706 12.366 9.505 1.00 91.88 100 MET A O 1
ATOM 809 N N . SER A 1 101 ? 13.407 11.760 8.174 1.00 90.38 101 SER A N 1
ATOM 810 C CA . SER A 1 101 ? 14.272 12.852 8.632 1.00 90.38 101 SER A CA 1
ATOM 811 C C . SER A 1 101 ? 13.748 14.213 8.163 1.00 90.38 101 SER A C 1
ATOM 813 O O . SER A 1 101 ? 13.300 14.362 7.028 1.00 90.38 101 SER A O 1
ATOM 815 N N . LEU A 1 102 ? 13.871 15.228 9.024 1.00 82.81 102 LEU A N 1
ATOM 816 C CA . LEU A 1 102 ? 13.456 16.613 8.747 1.00 82.81 102 LEU A CA 1
ATOM 817 C C . LEU A 1 102 ? 14.153 17.247 7.528 1.00 82.81 102 LEU A C 1
ATOM 819 O O . LEU A 1 102 ? 13.688 18.259 7.033 1.00 82.81 102 LEU A O 1
ATOM 823 N N . GLY A 1 103 ? 15.268 16.681 7.050 1.00 91.00 103 GLY A N 1
ATOM 824 C CA . GLY A 1 103 ? 15.943 17.137 5.828 1.00 91.00 103 GLY A CA 1
ATOM 825 C C . GLY A 1 103 ? 15.528 16.391 4.555 1.00 91.00 103 GLY A C 1
ATOM 826 O O . GLY A 1 103 ? 15.867 16.833 3.462 1.00 91.00 103 GLY A O 1
ATOM 827 N N . ALA A 1 104 ? 14.841 15.250 4.678 1.00 87.56 104 ALA A N 1
ATOM 828 C CA . ALA A 1 104 ? 14.342 14.477 3.539 1.00 87.56 104 ALA A CA 1
ATOM 829 C C . ALA A 1 104 ? 12.907 14.860 3.148 1.00 87.56 104 ALA A C 1
ATOM 831 O O . ALA A 1 104 ? 12.480 14.582 2.029 1.00 87.56 104 ALA A O 1
ATOM 832 N N . LEU A 1 105 ? 12.173 15.474 4.074 1.00 79.69 105 LEU A N 1
ATOM 833 C CA . LEU A 1 105 ? 10.818 15.973 3.882 1.00 79.69 105 LEU A CA 1
ATOM 834 C C . LEU A 1 105 ? 10.821 17.506 3.888 1.00 79.69 105 LEU A C 1
ATOM 836 O O . LEU A 1 105 ? 11.685 18.114 4.515 1.00 79.69 105 LEU A O 1
ATOM 840 N N . SER A 1 106 ? 9.880 18.102 3.154 1.00 71.44 106 SER A N 1
ATOM 841 C CA . SER A 1 106 ? 9.712 19.557 3.032 1.00 71.44 106 SER A CA 1
ATOM 842 C C . SER A 1 106 ? 8.915 20.158 4.180 1.00 71.44 106 SER A C 1
ATOM 844 O O . SER A 1 106 ? 8.068 19.442 4.757 1.00 71.44 106 SER A O 1
#